Protein AF-A0AA41N1Z1-F1 (afdb_monomer_lite)

Secondary structure (DSSP, 8-state):
-PPPPPPPPPPPP------SHHHHHHHHHHHHH--HHHHHHHHHHHHHHH-HHHHHHHHHHHHHTSTTTTHHHHHHHHHHHTTTTHHHHHHHHHHHHSS-HHHHHHHH--HHHHHHHHHHH-S--

Radius of gyration: 20.18 Å; chains: 1; bounding box: 49×55×34 Å

Foldseek 3Di:
DDDDDDDDDDDDDDDDDPDPPPLVVVLVVLVVPDDDPSSVVVVLVSCCVVPVLLSLLVQCVVLQPDPDDSVVVNVCSLVVCLPPQLVVNQVNNCVVPVAGSLVSLVVRDDDVSSVVSNVSSDDG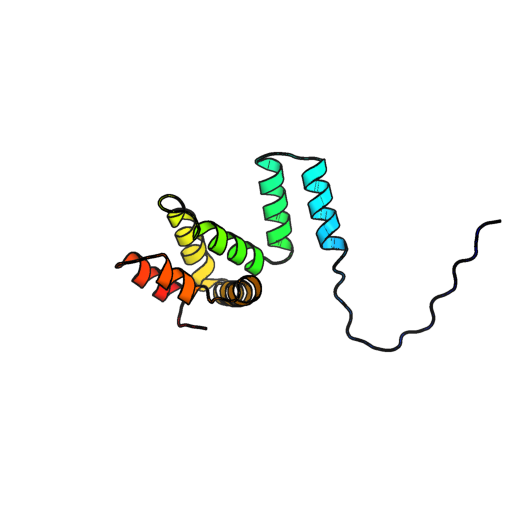D

InterPro domains:
  IPR018252 Annexin repeat, conserved site [PS00223] (68-120)
  IPR018502 Annexin repeat [PF00191] (55-120)
  IPR018502 Annexin repeat [PS51897] (51-122)
  IPR018502 Annexin repeat [SM00335] (68-120)
  IPR037104 Annexin superfamily [G3DSA:1.10.220.10] (52-125)
  IPR037104 Annexin superfamily [SSF47874] (23-125)

Sequence (125 aa):
MQPVLPEPGPPGGSFQAVSEDDGWRHQKSICRETSGDLEQSMLAVVKCLKNTPAFFAERLNKARSWAGTKDRTLIRIMVSRSEIDLLDIRAEYKRMFGKSLYHDITGDTSGDFQKILLKICGGSD

Organism: Sciurus carolinensis (NCBI:txid30640)

Structure (mmCIF, N/CA/C/O backbone):
data_AF-A0AA41N1Z1-F1
#
_entry.id   AF-A0AA41N1Z1-F1
#
loop_
_atom_site.group_PDB
_atom_site.id
_atom_site.type_symbol
_atom_site.label_atom_id
_atom_site.label_alt_id
_atom_site.label_comp_id
_atom_site.label_asym_id
_atom_site.label_entity_id
_atom_site.label_seq_id
_atom_site.pdbx_PDB_ins_code
_atom_site.Cartn_x
_atom_site.Cartn_y
_atom_site.Cartn_z
_atom_site.occupancy
_atom_site.B_iso_or_equiv
_atom_site.auth_seq_id
_atom_site.auth_comp_id
_atom_site.auth_asym_id
_atom_site.auth_atom_id
_atom_site.pdbx_PDB_model_num
ATOM 1 N N . MET A 1 1 ? 36.771 -41.244 -18.573 1.00 41.84 1 MET A N 1
ATOM 2 C CA . MET A 1 1 ? 35.505 -41.899 -18.182 1.00 41.84 1 MET A CA 1
ATOM 3 C C . MET A 1 1 ? 34.636 -40.848 -17.524 1.00 41.84 1 MET A C 1
ATOM 5 O O . MET A 1 1 ? 35.010 -40.362 -16.468 1.00 41.84 1 MET A O 1
ATOM 9 N N . GLN A 1 2 ? 33.571 -40.407 -18.192 1.00 38.22 2 GLN A N 1
ATOM 10 C CA . GLN A 1 2 ? 32.594 -39.507 -17.576 1.00 38.22 2 GLN A CA 1
ATOM 11 C C . GLN A 1 2 ? 31.636 -40.356 -16.722 1.00 38.22 2 GLN A C 1
ATOM 13 O O . GLN A 1 2 ? 31.277 -41.450 -17.165 1.00 38.22 2 GLN A O 1
ATOM 18 N N . PRO A 1 3 ? 31.259 -39.921 -15.509 1.00 40.03 3 PRO A N 1
ATOM 19 C CA . PRO A 1 3 ? 30.295 -40.651 -14.699 1.00 40.03 3 PRO A CA 1
ATOM 20 C C . PRO A 1 3 ? 28.901 -40.533 -15.328 1.00 40.03 3 PRO A C 1
ATOM 22 O O . PRO A 1 3 ? 28.426 -39.437 -15.615 1.00 40.03 3 PRO A O 1
ATOM 25 N N . VAL A 1 4 ? 28.269 -41.681 -15.562 1.00 47.19 4 VAL A N 1
ATOM 26 C CA . VAL A 1 4 ? 26.894 -41.797 -16.062 1.00 47.19 4 VAL A CA 1
ATOM 27 C C . VAL A 1 4 ? 25.940 -41.380 -14.938 1.00 47.19 4 VAL A C 1
ATOM 29 O O . VAL A 1 4 ? 25.918 -42.012 -13.883 1.00 47.19 4 VAL A O 1
ATOM 32 N N . LEU A 1 5 ? 25.188 -40.294 -15.141 1.00 44.28 5 LEU A N 1
ATOM 33 C CA . LEU A 1 5 ? 24.083 -39.887 -14.265 1.00 44.28 5 LEU A CA 1
ATOM 34 C C . LEU A 1 5 ? 22.891 -40.848 -14.454 1.00 44.28 5 LEU A C 1
ATOM 36 O O . LEU A 1 5 ? 22.644 -41.267 -15.584 1.00 44.28 5 LEU A O 1
ATOM 40 N N . PRO A 1 6 ? 22.153 -41.212 -13.390 1.00 39.88 6 PRO A N 1
ATOM 41 C CA . PRO A 1 6 ? 20.998 -42.099 -13.506 1.00 39.88 6 PRO A CA 1
ATOM 42 C C . PRO A 1 6 ? 19.807 -41.399 -14.184 1.00 39.88 6 PRO A C 1
ATOM 44 O O . PRO A 1 6 ? 19.502 -40.246 -13.879 1.00 39.88 6 PRO A O 1
ATOM 47 N N . GLU A 1 7 ? 19.127 -42.117 -15.082 1.00 48.16 7 GLU A N 1
ATOM 48 C CA . GLU A 1 7 ? 17.920 -41.663 -15.790 1.00 48.16 7 GLU A CA 1
ATOM 49 C C . GLU A 1 7 ? 16.734 -41.447 -14.819 1.00 48.16 7 GLU A C 1
ATOM 51 O O . GLU A 1 7 ? 16.513 -42.280 -13.931 1.00 48.16 7 GLU A O 1
ATOM 56 N N . PRO A 1 8 ? 15.935 -40.372 -14.971 1.00 44.47 8 PRO A N 1
ATOM 57 C CA . PRO A 1 8 ? 14.765 -40.128 -14.131 1.00 44.47 8 PRO A CA 1
ATOM 58 C C . PRO A 1 8 ? 13.576 -41.021 -14.534 1.00 44.47 8 PRO A C 1
ATOM 60 O O . PRO A 1 8 ? 13.182 -41.081 -15.698 1.00 44.47 8 PRO A O 1
ATOM 63 N N . GLY A 1 9 ? 12.977 -41.704 -13.553 1.00 45.38 9 GLY A N 1
ATOM 64 C CA . GLY A 1 9 ? 11.749 -42.495 -13.728 1.00 45.38 9 GLY A CA 1
ATOM 65 C C . GLY A 1 9 ? 10.483 -41.638 -13.943 1.00 45.38 9 GLY A C 1
ATOM 66 O O . GLY A 1 9 ? 10.496 -40.439 -13.654 1.00 45.38 9 GLY A O 1
ATOM 67 N N . PRO A 1 10 ? 9.376 -42.228 -14.445 1.00 44.31 10 PRO A N 1
ATOM 68 C CA . PRO A 1 10 ? 8.166 -41.495 -14.825 1.00 44.31 10 PRO A CA 1
ATOM 69 C C . PRO A 1 10 ? 7.331 -41.030 -13.610 1.00 44.31 10 PRO A C 1
ATOM 71 O O . PRO A 1 10 ? 7.503 -41.542 -12.502 1.00 44.31 10 PRO A O 1
ATOM 74 N N . PRO A 1 11 ? 6.427 -40.045 -13.797 1.00 53.59 11 PRO A N 1
ATOM 75 C CA . PRO A 1 11 ? 6.027 -39.122 -12.741 1.00 53.59 11 PRO A CA 1
ATOM 76 C C . PRO A 1 11 ? 4.878 -39.672 -11.886 1.00 53.59 11 PRO A C 1
ATOM 78 O O . PRO A 1 11 ? 3.781 -39.933 -12.377 1.00 53.59 11 PRO A O 1
ATOM 81 N N . GLY A 1 12 ? 5.123 -39.803 -10.582 1.00 37.00 12 GLY A N 1
ATOM 82 C CA . GLY A 1 12 ? 4.096 -40.029 -9.565 1.00 37.00 12 GLY A CA 1
ATOM 83 C C . GLY A 1 12 ? 3.655 -38.695 -8.974 1.00 37.00 12 GLY A C 1
ATOM 84 O O . GLY A 1 12 ? 4.488 -37.914 -8.522 1.00 37.00 12 GLY A O 1
ATOM 85 N N . GLY A 1 13 ? 2.354 -38.420 -9.033 1.00 43.84 13 GLY A N 1
ATOM 86 C CA . GLY A 1 13 ? 1.775 -37.111 -8.761 1.00 43.84 13 GLY A CA 1
ATOM 87 C C . GLY A 1 13 ? 2.114 -36.510 -7.397 1.00 43.84 13 GLY A C 1
ATOM 88 O O . GLY A 1 13 ? 1.912 -37.119 -6.352 1.00 43.84 13 GLY A O 1
ATOM 89 N N . SER A 1 14 ? 2.503 -35.243 -7.429 1.00 31.05 14 SER A N 1
ATOM 90 C CA . SER A 1 14 ? 2.144 -34.252 -6.426 1.00 31.05 14 SER A CA 1
ATOM 91 C C . SER A 1 14 ? 2.225 -32.873 -7.079 1.00 31.05 14 SER A C 1
ATOM 93 O O . SER A 1 14 ? 3.081 -32.602 -7.920 1.00 31.05 14 SER A O 1
ATOM 95 N N . PHE A 1 15 ? 1.223 -32.060 -6.761 1.00 37.06 15 PHE A N 1
ATOM 96 C CA . PHE A 1 15 ? 1.093 -30.634 -7.037 1.00 37.06 15 PHE A CA 1
ATOM 97 C C . PHE A 1 15 ? 2.453 -29.950 -7.263 1.00 37.06 15 PHE A C 1
ATOM 99 O O . PHE A 1 15 ? 3.293 -29.944 -6.365 1.00 37.06 15 PHE A O 1
ATOM 106 N N . GLN A 1 16 ? 2.672 -29.405 -8.463 1.00 30.97 16 GLN A N 1
ATOM 107 C CA . GLN A 1 16 ? 3.929 -28.755 -8.826 1.00 30.97 16 GLN A CA 1
ATOM 108 C C . GLN A 1 16 ? 4.261 -27.650 -7.820 1.00 30.97 16 GLN A C 1
ATOM 110 O O . GLN A 1 16 ? 3.577 -26.629 -7.737 1.00 30.97 16 GLN A O 1
ATOM 115 N N . ALA A 1 17 ? 5.338 -27.879 -7.070 1.00 37.06 17 ALA A N 1
ATOM 116 C CA . ALA A 1 17 ? 6.089 -26.847 -6.391 1.00 37.06 17 ALA A CA 1
ATOM 117 C C . ALA A 1 17 ? 6.485 -25.803 -7.440 1.00 37.06 17 ALA A C 1
ATOM 119 O O . ALA A 1 17 ? 7.286 -26.075 -8.334 1.00 37.06 17 ALA A O 1
ATOM 120 N N . VAL A 1 18 ? 5.876 -24.622 -7.365 1.00 40.75 18 VAL A N 1
ATOM 121 C CA . VAL A 1 18 ? 6.383 -23.447 -8.068 1.00 40.75 18 VAL A CA 1
ATOM 122 C C . VAL A 1 18 ? 7.778 -23.179 -7.520 1.00 40.75 18 VAL A C 1
ATOM 124 O O . VAL A 1 18 ? 7.961 -22.934 -6.331 1.00 40.75 18 VAL A O 1
ATOM 127 N N . SER A 1 19 ? 8.755 -23.317 -8.403 1.00 40.03 19 SER A N 1
ATOM 128 C CA . SER A 1 19 ? 10.187 -23.277 -8.159 1.00 40.03 19 SER A CA 1
ATOM 129 C C . SER A 1 19 ? 10.598 -22.033 -7.359 1.00 40.03 19 SER A C 1
ATOM 131 O O . SER A 1 19 ? 10.531 -20.910 -7.858 1.00 40.03 19 SER A O 1
ATOM 133 N N . GLU A 1 20 ? 11.082 -22.226 -6.131 1.00 45.00 20 GLU A N 1
ATOM 134 C CA . GLU A 1 20 ? 11.652 -21.161 -5.287 1.00 45.00 20 GLU A CA 1
ATOM 135 C C . GLU A 1 20 ? 13.044 -20.678 -5.775 1.00 45.00 20 GLU A C 1
ATOM 137 O O . GLU A 1 20 ? 13.586 -19.700 -5.258 1.00 45.00 20 GLU A O 1
ATOM 142 N N . ASP A 1 21 ? 13.619 -21.304 -6.809 1.00 50.06 21 ASP A N 1
ATOM 143 C CA . ASP A 1 21 ? 15.020 -21.108 -7.218 1.00 50.06 21 ASP A CA 1
ATOM 144 C C . ASP A 1 21 ? 15.286 -19.911 -8.161 1.00 50.06 21 ASP A C 1
ATOM 146 O O . ASP A 1 21 ? 16.321 -19.241 -8.054 1.00 50.06 21 ASP A O 1
ATOM 150 N N . ASP A 1 22 ? 14.362 -19.557 -9.059 1.00 52.31 22 ASP A N 1
ATOM 151 C CA . ASP A 1 22 ? 14.615 -18.506 -10.067 1.00 52.31 22 ASP A CA 1
ATOM 152 C C . ASP A 1 22 ? 14.458 -17.087 -9.508 1.00 52.31 22 ASP A C 1
ATOM 154 O O . ASP A 1 22 ? 15.065 -16.115 -9.983 1.00 52.31 22 ASP A O 1
ATOM 158 N N . GLY A 1 23 ? 13.661 -16.957 -8.445 1.00 50.62 23 GLY A N 1
ATOM 159 C CA . GLY A 1 23 ? 13.400 -15.686 -7.791 1.00 50.62 23 GLY A CA 1
ATOM 160 C C . GLY A 1 23 ? 14.648 -15.109 -7.117 1.00 50.62 23 GLY A C 1
ATOM 161 O O . GLY A 1 23 ? 14.927 -13.913 -7.253 1.00 50.62 23 GLY A O 1
ATOM 162 N N . TRP A 1 24 ? 15.407 -15.973 -6.445 1.00 53.78 24 TRP A N 1
ATOM 163 C CA . TRP A 1 24 ? 16.624 -15.647 -5.702 1.00 53.78 24 TRP A CA 1
ATOM 164 C C . TRP A 1 24 ? 17.798 -15.273 -6.616 1.00 53.78 24 TRP A C 1
ATOM 166 O O . TRP A 1 24 ? 18.596 -14.393 -6.281 1.00 53.78 24 TRP A O 1
ATOM 176 N N . ARG A 1 25 ? 17.877 -15.881 -7.808 1.00 51.47 25 ARG A N 1
ATOM 177 C CA . ARG A 1 25 ? 18.958 -15.637 -8.777 1.00 51.47 25 ARG A CA 1
ATOM 178 C C . ARG A 1 25 ? 18.947 -14.220 -9.344 1.00 51.47 25 ARG A C 1
ATOM 180 O O . ARG A 1 25 ? 19.978 -13.558 -9.323 1.00 51.47 25 ARG A O 1
ATOM 187 N N . HIS A 1 26 ? 17.787 -13.723 -9.769 1.00 54.75 26 HIS A N 1
ATOM 188 C CA . HIS A 1 26 ? 17.673 -12.371 -10.333 1.00 54.75 26 HIS A CA 1
ATOM 189 C C . HIS A 1 26 ? 18.003 -11.280 -9.309 1.00 54.75 26 HIS A C 1
ATOM 191 O O . HIS A 1 26 ? 18.680 -10.307 -9.626 1.00 54.75 26 HIS A O 1
ATOM 197 N N . GLN A 1 27 ? 17.565 -11.475 -8.062 1.00 55.31 27 GLN A N 1
ATOM 198 C CA . GLN A 1 27 ? 17.856 -10.558 -6.964 1.00 55.31 27 GLN A CA 1
ATOM 199 C C . GLN A 1 27 ? 19.367 -10.498 -6.684 1.00 55.31 27 GLN A C 1
ATOM 201 O O . GLN A 1 27 ? 19.927 -9.412 -6.580 1.00 55.31 27 GLN A O 1
ATOM 206 N N . LYS A 1 28 ? 20.041 -11.658 -6.649 1.00 57.34 28 LYS A N 1
ATOM 207 C CA . LYS A 1 28 ? 21.497 -11.748 -6.453 1.00 57.34 28 LYS A CA 1
ATOM 208 C C . LYS A 1 28 ? 22.316 -11.127 -7.586 1.00 57.34 28 LYS A C 1
ATOM 210 O O . LYS A 1 28 ? 23.366 -10.557 -7.301 1.00 57.34 28 LYS A O 1
ATOM 215 N N . SER A 1 29 ? 21.878 -11.241 -8.841 1.00 60.16 29 SER A N 1
ATOM 216 C CA . SER A 1 29 ? 22.604 -10.645 -9.973 1.00 60.16 29 SER A CA 1
ATOM 217 C C . SER A 1 29 ? 22.577 -9.115 -9.931 1.00 60.16 29 SER A C 1
ATOM 219 O O . SER A 1 29 ? 23.609 -8.487 -10.148 1.00 60.16 29 SER A O 1
ATOM 221 N N . ILE A 1 30 ? 21.441 -8.510 -9.561 1.00 61.19 30 ILE A N 1
ATOM 222 C CA . ILE A 1 30 ? 21.302 -7.045 -9.477 1.00 61.19 30 ILE A CA 1
ATOM 223 C C . ILE A 1 30 ? 22.216 -6.466 -8.388 1.00 61.19 30 ILE A C 1
ATOM 225 O O . ILE A 1 30 ? 22.940 -5.507 -8.652 1.00 61.19 30 ILE A O 1
ATOM 229 N N . CYS A 1 31 ? 22.255 -7.087 -7.203 1.00 59.31 31 CYS A N 1
ATOM 230 C CA . CYS A 1 31 ? 23.127 -6.668 -6.097 1.00 59.31 31 CYS A CA 1
ATOM 231 C C . CYS A 1 31 ? 24.628 -6.803 -6.412 1.00 59.31 31 CYS A C 1
ATOM 233 O O . CYS A 1 31 ? 25.462 -6.198 -5.746 1.00 59.31 31 CYS A O 1
ATOM 235 N N . ARG A 1 32 ? 24.992 -7.649 -7.385 1.00 58.72 32 ARG A N 1
ATOM 236 C CA . ARG A 1 32 ? 26.387 -7.867 -7.790 1.00 58.72 32 ARG A CA 1
ATOM 237 C C . ARG A 1 32 ? 26.859 -6.849 -8.831 1.00 58.72 32 ARG A C 1
ATOM 239 O O . ARG A 1 32 ? 28.051 -6.563 -8.879 1.00 58.72 32 ARG A O 1
ATOM 246 N N . GLU A 1 33 ? 25.953 -6.333 -9.659 1.00 67.00 33 GLU A N 1
ATOM 247 C CA . GLU A 1 33 ? 26.284 -5.442 -10.783 1.00 67.00 33 GLU A CA 1
ATOM 248 C C . GLU A 1 33 ? 25.950 -3.969 -10.527 1.00 67.00 33 GLU A C 1
ATOM 250 O O . GLU A 1 33 ? 26.463 -3.090 -11.218 1.00 67.00 33 GLU A O 1
ATOM 255 N N . THR A 1 34 ? 25.112 -3.677 -9.533 1.00 71.69 34 THR A N 1
ATOM 256 C CA . THR A 1 34 ? 24.663 -2.317 -9.215 1.00 71.69 34 THR A CA 1
ATOM 257 C C . THR A 1 34 ? 24.721 -2.063 -7.715 1.00 71.69 34 THR A C 1
ATOM 259 O O . THR A 1 34 ? 24.711 -2.998 -6.921 1.00 71.69 34 THR A O 1
ATOM 262 N N . SER A 1 35 ? 24.797 -0.793 -7.323 1.00 76.81 35 SER A N 1
ATOM 263 C CA . SER A 1 35 ? 24.782 -0.378 -5.921 1.00 76.81 35 SER A CA 1
ATOM 264 C C . SER A 1 35 ? 23.935 0.881 -5.733 1.00 76.81 35 SER A C 1
ATOM 266 O O . SER A 1 35 ? 23.602 1.588 -6.691 1.00 76.81 35 SER A O 1
ATOM 268 N N . GLY A 1 36 ? 23.556 1.158 -4.485 1.00 80.00 36 GLY A N 1
ATOM 269 C CA . GLY A 1 36 ? 22.838 2.380 -4.119 1.00 80.00 36 GLY A CA 1
ATOM 270 C C . GLY A 1 36 ? 21.426 2.451 -4.711 1.00 80.00 36 GLY A C 1
ATOM 271 O O . GLY A 1 36 ? 20.657 1.491 -4.648 1.00 80.00 36 GLY A O 1
ATOM 272 N N . ASP A 1 37 ? 21.054 3.607 -5.255 1.00 79.88 37 ASP A N 1
ATOM 273 C CA . ASP A 1 37 ? 19.682 3.872 -5.715 1.00 79.88 37 ASP A CA 1
ATOM 274 C C . ASP A 1 37 ? 19.301 3.090 -6.982 1.00 79.88 37 ASP A C 1
ATOM 276 O O . ASP A 1 37 ? 18.124 2.777 -7.199 1.00 79.88 37 ASP A O 1
ATOM 280 N N . LEU A 1 38 ? 20.289 2.731 -7.807 1.00 81.06 38 LEU A N 1
ATOM 281 C CA . LEU A 1 38 ? 20.067 1.960 -9.030 1.00 81.06 38 LEU A CA 1
ATOM 282 C C . LEU A 1 38 ? 19.654 0.521 -8.711 1.00 81.06 38 LEU A C 1
ATOM 284 O O . LEU A 1 38 ? 18.668 0.025 -9.257 1.00 81.06 38 LEU A O 1
ATOM 288 N N . GLU A 1 39 ? 20.361 -0.105 -7.771 1.00 83.06 39 GLU A N 1
ATOM 289 C CA . GLU A 1 39 ? 20.054 -1.446 -7.272 1.00 83.06 39 GLU A CA 1
ATOM 290 C C . GLU A 1 39 ? 18.633 -1.498 -6.702 1.00 83.06 39 GLU A C 1
ATOM 292 O O . GLU A 1 39 ? 17.828 -2.347 -7.086 1.00 83.06 39 GLU A O 1
ATOM 297 N N . GLN A 1 40 ? 18.282 -0.530 -5.847 1.00 81.00 40 GLN A N 1
ATOM 298 C CA . GLN A 1 40 ? 16.947 -0.435 -5.253 1.00 81.00 40 GLN A CA 1
ATOM 299 C C . GLN A 1 40 ? 15.849 -0.262 -6.309 1.00 81.00 40 GLN A C 1
ATOM 301 O O . GLN A 1 40 ? 14.771 -0.851 -6.181 1.00 81.00 40 GLN A O 1
ATOM 306 N N . SER A 1 41 ? 16.117 0.518 -7.358 1.00 83.44 41 SER A N 1
ATOM 307 C CA . SER A 1 41 ? 15.169 0.760 -8.448 1.00 83.44 41 SER A CA 1
ATOM 308 C C . SER A 1 41 ? 14.945 -0.496 -9.294 1.00 83.44 41 SER A C 1
ATOM 310 O O . SER A 1 41 ? 13.798 -0.889 -9.510 1.00 83.44 41 SER A O 1
ATOM 312 N N . MET A 1 42 ? 16.015 -1.177 -9.716 1.00 86.75 42 MET A N 1
ATOM 313 C CA . MET A 1 42 ? 15.913 -2.436 -10.467 1.00 86.75 42 MET A CA 1
ATOM 314 C C . MET A 1 42 ? 15.235 -3.529 -9.638 1.00 86.75 42 MET A C 1
ATOM 316 O O . MET A 1 42 ? 14.371 -4.255 -10.133 1.00 86.75 42 MET A O 1
ATOM 320 N N . LEU A 1 43 ? 15.562 -3.599 -8.347 1.00 85.56 43 LEU A N 1
ATOM 321 C CA . LEU A 1 43 ? 14.936 -4.532 -7.425 1.00 85.56 43 LEU A CA 1
ATOM 322 C C . LEU A 1 43 ? 13.434 -4.285 -7.283 1.00 85.56 43 LEU A C 1
ATOM 324 O O . LEU A 1 43 ? 12.651 -5.236 -7.272 1.00 85.56 43 LEU A O 1
ATOM 328 N N . ALA A 1 44 ? 13.021 -3.021 -7.187 1.00 87.69 44 ALA A N 1
ATOM 329 C CA . ALA A 1 44 ? 11.612 -2.660 -7.128 1.00 87.69 44 ALA A CA 1
ATOM 330 C C . ALA A 1 44 ? 10.863 -3.124 -8.385 1.00 87.69 44 ALA A C 1
ATOM 332 O O . ALA A 1 44 ? 9.792 -3.713 -8.257 1.00 87.69 44 ALA A O 1
ATOM 333 N N . VAL A 1 45 ? 11.446 -2.944 -9.576 1.00 89.81 45 VAL A N 1
ATOM 334 C CA . VAL A 1 45 ? 10.857 -3.427 -10.836 1.00 89.81 45 VAL A CA 1
ATOM 335 C C . VAL A 1 45 ? 10.680 -4.945 -10.811 1.00 89.81 45 VAL A C 1
ATOM 337 O O . VAL A 1 45 ? 9.580 -5.435 -11.066 1.00 89.81 45 VAL A O 1
ATOM 340 N N . VAL A 1 46 ? 11.716 -5.699 -10.431 1.00 90.06 46 VAL A N 1
ATOM 341 C CA . VAL A 1 46 ? 11.634 -7.168 -10.354 1.00 90.06 46 VAL A CA 1
ATOM 342 C C . VAL A 1 46 ? 10.581 -7.628 -9.344 1.00 90.06 46 VAL A C 1
ATOM 344 O O . VAL A 1 46 ? 9.832 -8.564 -9.624 1.00 90.06 46 VAL A O 1
ATOM 347 N N . LYS A 1 47 ? 10.489 -6.980 -8.177 1.00 86.38 47 LYS A N 1
ATOM 348 C CA . LYS A 1 47 ? 9.469 -7.305 -7.169 1.00 86.38 47 LYS A CA 1
ATOM 349 C C . LYS A 1 47 ? 8.054 -7.040 -7.683 1.00 86.38 47 LYS A C 1
ATOM 351 O O . LYS A 1 47 ? 7.201 -7.912 -7.536 1.00 86.38 47 LYS A O 1
ATOM 356 N N . CYS 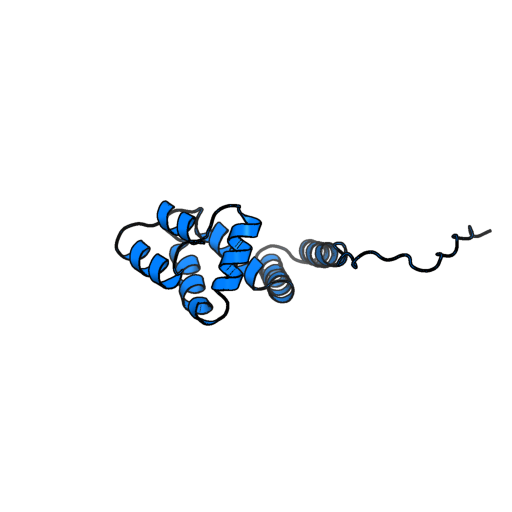A 1 48 ? 7.825 -5.892 -8.323 1.00 89.25 48 CYS A N 1
ATOM 357 C CA . CYS A 1 48 ? 6.538 -5.567 -8.937 1.00 89.25 48 CYS A CA 1
ATOM 358 C C . CYS A 1 48 ? 6.118 -6.626 -9.961 1.00 89.25 48 CYS A C 1
ATOM 360 O O . CYS A 1 48 ? 4.982 -7.087 -9.910 1.00 89.25 48 CYS A O 1
ATOM 362 N N . LEU A 1 49 ? 7.030 -7.043 -10.846 1.00 88.75 49 LEU A N 1
ATOM 363 C CA . LEU A 1 49 ? 6.743 -8.039 -11.886 1.00 88.75 49 LEU A CA 1
ATOM 364 C C . LEU A 1 49 ? 6.408 -9.425 -11.318 1.00 88.75 49 LEU A C 1
ATOM 366 O O . LEU A 1 49 ? 5.626 -10.151 -11.920 1.00 88.75 49 LEU A O 1
ATOM 370 N N . LYS A 1 50 ? 6.989 -9.798 -10.172 1.00 90.25 50 LYS A N 1
ATOM 371 C CA . LYS A 1 50 ? 6.747 -11.103 -9.538 1.00 90.25 50 LYS A CA 1
ATOM 372 C C . LYS A 1 50 ? 5.440 -11.150 -8.757 1.00 90.25 50 LYS A C 1
ATOM 374 O O . LYS A 1 50 ? 4.682 -12.102 -8.888 1.00 90.25 50 LYS A O 1
ATOM 379 N N . ASN A 1 51 ? 5.217 -10.166 -7.891 1.00 93.06 51 ASN A N 1
ATOM 380 C CA . ASN A 1 51 ? 4.020 -10.081 -7.063 1.00 93.06 51 ASN A CA 1
ATOM 381 C C . ASN A 1 51 ? 3.819 -8.616 -6.654 1.00 93.06 51 ASN A C 1
ATOM 383 O O . ASN A 1 51 ? 4.397 -8.129 -5.677 1.00 93.06 51 ASN A O 1
ATOM 387 N N . THR A 1 52 ? 3.022 -7.898 -7.450 1.00 95.06 52 THR A N 1
ATOM 388 C CA . THR A 1 52 ? 2.740 -6.477 -7.221 1.00 95.06 52 THR A CA 1
ATOM 389 C C . THR A 1 52 ? 2.069 -6.231 -5.857 1.00 95.06 52 THR A C 1
ATOM 391 O O . THR A 1 52 ? 2.556 -5.351 -5.137 1.00 95.06 52 THR A O 1
ATOM 394 N N . PRO A 1 53 ? 1.050 -7.013 -5.429 1.00 96.62 53 PRO A N 1
ATOM 395 C CA . PRO A 1 53 ? 0.477 -6.873 -4.090 1.00 96.62 53 PRO A CA 1
ATOM 396 C C . PRO A 1 53 ? 1.504 -7.010 -2.957 1.00 96.62 53 PRO A C 1
ATOM 398 O O . PRO A 1 53 ? 1.549 -6.166 -2.060 1.00 96.62 53 PRO A O 1
ATOM 401 N N . ALA A 1 54 ? 2.397 -8.004 -3.032 1.00 95.44 54 ALA A N 1
ATOM 402 C CA . ALA A 1 54 ? 3.439 -8.233 -2.025 1.00 95.44 54 ALA A CA 1
ATOM 403 C C . ALA A 1 54 ? 4.447 -7.090 -1.952 1.00 95.44 54 ALA A C 1
ATOM 405 O O . ALA A 1 54 ? 4.859 -6.677 -0.866 1.00 95.44 54 ALA A O 1
ATOM 406 N N . PHE A 1 55 ? 4.819 -6.533 -3.107 1.00 95.12 55 PHE A N 1
ATOM 407 C CA . PHE A 1 55 ? 5.680 -5.360 -3.155 1.00 95.12 55 PHE A CA 1
ATOM 408 C C . PHE A 1 55 ? 5.052 -4.173 -2.416 1.00 95.12 55 PHE A C 1
ATOM 410 O O . PHE A 1 55 ? 5.715 -3.535 -1.592 1.00 95.12 55 PHE A O 1
ATOM 417 N N . PHE A 1 56 ? 3.774 -3.874 -2.669 1.00 96.06 56 PHE A N 1
ATOM 418 C CA . PHE A 1 56 ? 3.092 -2.783 -1.976 1.00 96.06 56 PHE A CA 1
ATOM 419 C C . PHE A 1 56 ? 2.877 -3.077 -0.490 1.00 96.06 56 PHE A C 1
ATOM 421 O O . PHE A 1 56 ? 3.072 -2.170 0.320 1.00 96.06 56 PHE A O 1
ATOM 428 N N . ALA A 1 57 ? 2.584 -4.323 -0.112 1.00 95.50 57 ALA A N 1
ATOM 429 C CA . ALA A 1 57 ? 2.496 -4.736 1.286 1.00 95.50 57 ALA A CA 1
ATOM 430 C C . ALA A 1 57 ? 3.817 -4.488 2.039 1.00 95.50 57 ALA A C 1
ATOM 432 O O . ALA A 1 57 ? 3.825 -3.858 3.100 1.00 95.50 57 ALA A O 1
ATOM 433 N N . GLU A 1 58 ? 4.956 -4.880 1.456 1.00 93.25 58 GLU A N 1
ATOM 434 C CA . GLU A 1 58 ? 6.286 -4.606 2.014 1.00 93.25 58 GLU A CA 1
ATOM 435 C C . GLU A 1 58 ? 6.538 -3.100 2.168 1.00 93.25 58 GLU A C 1
ATOM 437 O O . GLU A 1 58 ? 7.062 -2.642 3.189 1.00 93.25 58 GLU A O 1
ATOM 442 N N . ARG A 1 59 ? 6.146 -2.306 1.165 1.00 92.44 59 ARG A N 1
ATOM 443 C CA . ARG A 1 59 ? 6.293 -0.848 1.209 1.00 92.44 59 ARG A CA 1
ATOM 444 C C . ARG A 1 59 ? 5.417 -0.190 2.267 1.00 92.44 59 ARG A C 1
ATOM 446 O O . ARG A 1 59 ? 5.887 0.761 2.889 1.00 92.44 59 ARG A O 1
ATOM 453 N N . LEU A 1 60 ? 4.1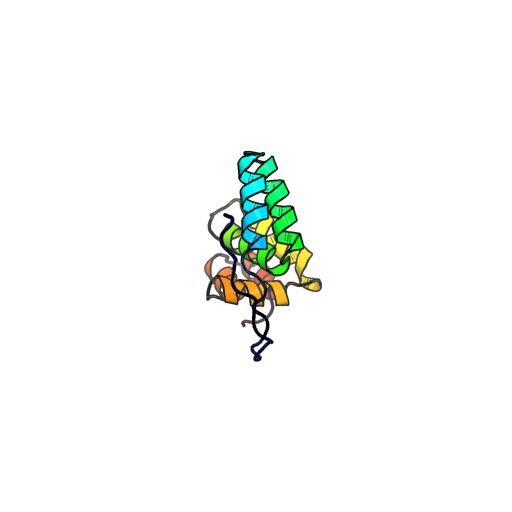94 -0.672 2.475 1.00 92.81 60 LEU A N 1
ATOM 454 C CA . LEU A 1 60 ? 3.296 -0.184 3.523 1.00 92.81 60 LEU A CA 1
ATOM 455 C C . LEU A 1 60 ? 3.872 -0.472 4.911 1.00 92.81 60 LEU A C 1
ATOM 457 O O . LEU A 1 60 ? 3.965 0.443 5.728 1.00 92.81 60 LEU A O 1
ATOM 461 N N . ASN A 1 61 ? 4.376 -1.686 5.143 1.00 91.06 61 ASN A N 1
ATOM 462 C CA . ASN A 1 61 ? 4.999 -2.043 6.419 1.00 91.06 61 ASN A CA 1
ATOM 463 C C . ASN A 1 61 ? 6.243 -1.173 6.703 1.00 91.06 61 ASN A C 1
ATOM 465 O O . ASN A 1 61 ? 6.411 -0.624 7.792 1.00 91.06 61 ASN A O 1
ATOM 469 N N . LYS A 1 62 ? 7.079 -0.936 5.681 1.00 87.12 62 LYS A N 1
ATOM 470 C CA . LYS A 1 62 ? 8.244 -0.030 5.769 1.00 87.12 62 LYS A CA 1
ATOM 471 C C . LYS A 1 62 ? 7.876 1.445 5.950 1.00 87.12 62 LYS A C 1
ATOM 473 O O . LYS A 1 62 ? 8.698 2.217 6.462 1.00 87.12 62 LYS A O 1
ATOM 478 N N . ALA A 1 63 ? 6.705 1.859 5.469 1.00 84.62 63 ALA A N 1
ATOM 47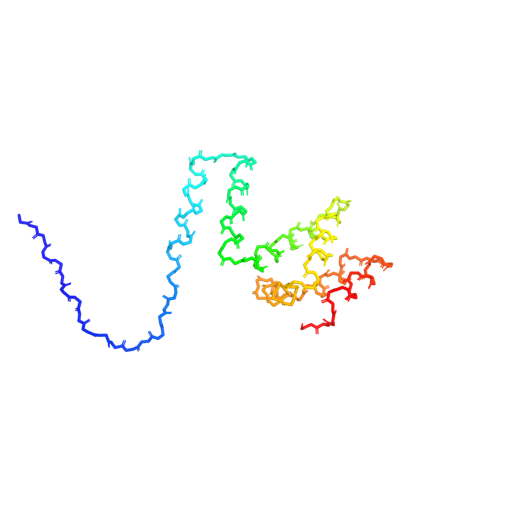9 C CA . ALA A 1 63 ? 6.197 3.217 5.636 1.00 84.62 63 ALA A CA 1
ATOM 480 C C . ALA A 1 63 ? 5.723 3.468 7.071 1.00 84.62 63 ALA A C 1
ATOM 482 O O . ALA A 1 63 ? 5.900 4.577 7.564 1.00 84.62 63 ALA A O 1
ATOM 483 N N . ARG A 1 64 ? 5.204 2.435 7.743 1.00 67.81 64 ARG A N 1
ATOM 484 C CA . ARG A 1 64 ? 4.672 2.519 9.106 1.00 67.81 64 ARG A CA 1
ATOM 485 C C . ARG A 1 64 ? 5.744 2.682 10.186 1.00 67.81 64 ARG A C 1
ATOM 487 O O . ARG A 1 64 ? 5.572 3.458 11.114 1.00 67.81 64 ARG A O 1
ATOM 494 N N . SER A 1 65 ? 6.899 2.029 10.040 1.00 60.91 65 SER A N 1
ATOM 495 C CA . SER A 1 65 ? 7.890 1.935 11.129 1.00 60.91 65 SER A CA 1
ATOM 496 C C . SER A 1 65 ? 8.738 3.200 11.406 1.00 60.91 65 SER A C 1
ATOM 498 O O . SER A 1 65 ? 9.776 3.089 12.060 1.00 60.91 65 SER A O 1
ATOM 500 N N . TRP A 1 66 ? 8.398 4.390 10.890 1.00 52.44 66 TRP A N 1
ATOM 501 C CA . TRP A 1 66 ? 9.239 5.587 11.072 1.00 52.44 66 TRP A CA 1
ATOM 502 C C . TRP A 1 66 ? 8.417 6.870 11.220 1.00 52.44 66 TRP A C 1
ATOM 504 O O . TRP A 1 66 ? 7.825 7.350 10.253 1.00 52.44 66 TRP A O 1
ATOM 514 N N . ALA A 1 67 ? 8.423 7.438 12.427 1.00 47.62 67 ALA A N 1
ATOM 515 C CA . ALA A 1 67 ? 7.730 8.673 12.774 1.00 47.62 67 ALA A CA 1
ATOM 516 C C . ALA A 1 67 ? 8.061 9.839 11.810 1.00 47.62 67 ALA A C 1
ATOM 518 O O . ALA A 1 67 ? 9.224 10.111 11.509 1.00 47.62 67 ALA A O 1
ATOM 519 N N . GLY A 1 68 ? 7.025 10.544 11.341 1.00 55.59 68 GLY A N 1
ATOM 520 C CA . GLY A 1 68 ? 7.092 11.927 10.845 1.00 55.59 68 GLY A CA 1
ATOM 521 C C . GLY A 1 68 ? 7.254 12.171 9.335 1.00 55.59 68 GLY A C 1
ATOM 522 O O . GLY A 1 68 ? 6.753 13.181 8.852 1.00 55.59 68 GLY A O 1
ATOM 523 N N . THR A 1 69 ? 7.928 11.310 8.555 1.00 48.38 69 THR A N 1
ATOM 524 C CA . THR A 1 69 ? 8.269 11.631 7.135 1.00 48.38 69 THR A CA 1
ATOM 525 C C . THR A 1 69 ? 7.649 10.687 6.092 1.00 48.38 69 THR A C 1
ATOM 527 O O . THR A 1 69 ? 7.581 11.023 4.907 1.00 48.38 69 THR A O 1
ATOM 530 N N . LYS A 1 70 ? 7.161 9.504 6.491 1.00 59.41 70 LYS A N 1
ATOM 531 C CA . LYS A 1 70 ? 6.690 8.460 5.558 1.00 59.41 70 LYS A CA 1
ATOM 532 C C . LYS A 1 70 ? 5.180 8.444 5.298 1.00 59.41 70 LYS A C 1
ATOM 534 O O . LYS A 1 70 ? 4.743 7.669 4.441 1.00 59.41 70 LYS A O 1
ATOM 539 N N . ASP A 1 71 ? 4.425 9.374 5.884 1.00 68.56 71 ASP A N 1
ATOM 540 C CA . ASP A 1 71 ? 2.997 9.583 5.598 1.00 68.56 71 ASP A CA 1
ATOM 541 C C . ASP A 1 71 ? 2.743 9.733 4.097 1.00 68.56 71 ASP A C 1
ATOM 543 O O . ASP A 1 71 ? 1.792 9.172 3.566 1.00 68.56 71 ASP A O 1
ATOM 547 N N . ARG A 1 72 ? 3.658 10.376 3.356 1.00 82.62 72 ARG A N 1
ATOM 548 C CA . ARG A 1 72 ? 3.548 10.500 1.892 1.00 82.62 72 ARG A CA 1
ATOM 549 C C . ARG A 1 72 ? 3.547 9.154 1.168 1.00 82.62 72 ARG A C 1
ATOM 551 O O . ARG A 1 72 ? 2.851 9.013 0.169 1.00 82.62 72 ARG A O 1
ATOM 558 N N . THR A 1 73 ? 4.329 8.172 1.625 1.00 87.94 73 THR A N 1
ATOM 559 C CA . THR A 1 73 ? 4.348 6.841 0.993 1.00 87.94 73 THR A CA 1
ATOM 560 C C . THR A 1 73 ? 3.094 6.059 1.351 1.00 87.94 73 THR A C 1
ATOM 562 O O . THR A 1 73 ? 2.501 5.470 0.450 1.00 87.94 73 THR A O 1
ATOM 565 N N . LEU A 1 74 ? 2.674 6.107 2.619 1.00 89.75 74 LEU A N 1
ATOM 566 C CA . LEU A 1 74 ? 1.425 5.499 3.073 1.00 89.75 74 LEU A CA 1
ATOM 567 C C . LEU A 1 74 ? 0.235 6.061 2.285 1.00 89.75 74 LEU A C 1
ATOM 569 O O . LEU A 1 74 ? -0.446 5.304 1.605 1.00 89.75 74 LEU A O 1
ATOM 573 N N . ILE A 1 75 ? 0.055 7.385 2.281 1.00 91.19 75 ILE A N 1
ATOM 574 C CA . ILE A 1 75 ? -1.024 8.076 1.558 1.00 91.19 75 ILE A CA 1
ATOM 575 C C . ILE A 1 75 ? -0.983 7.735 0.073 1.00 91.19 75 ILE A C 1
ATOM 577 O O . ILE A 1 75 ? -2.001 7.352 -0.494 1.00 91.19 75 ILE A O 1
ATOM 581 N N . ARG A 1 76 ? 0.190 7.838 -0.566 1.00 93.00 76 ARG A N 1
ATOM 582 C CA . ARG A 1 76 ? 0.313 7.563 -2.001 1.00 93.00 76 ARG A CA 1
ATOM 583 C C . ARG A 1 76 ? -0.135 6.146 -2.335 1.00 93.00 76 ARG A C 1
ATOM 585 O O . ARG A 1 76 ? -0.873 5.982 -3.298 1.00 93.00 76 ARG A O 1
ATOM 592 N N . ILE A 1 77 ? 0.294 5.139 -1.575 1.00 94.75 77 ILE A N 1
ATOM 593 C CA . ILE A 1 77 ? -0.097 3.747 -1.838 1.00 94.75 77 ILE A CA 1
ATOM 594 C C . ILE A 1 77 ? -1.586 3.548 -1.542 1.00 94.75 77 ILE A C 1
ATOM 596 O O . ILE A 1 77 ? -2.297 3.060 -2.413 1.00 94.75 77 ILE A O 1
ATOM 600 N N . MET A 1 78 ? -2.067 3.988 -0.376 1.00 94.44 78 MET A N 1
ATOM 601 C CA . MET A 1 78 ? -3.473 3.842 0.019 1.00 94.44 78 MET A CA 1
ATOM 602 C C . MET A 1 78 ? -4.425 4.464 -1.004 1.00 94.44 78 MET A C 1
ATOM 604 O O . MET A 1 78 ? -5.398 3.829 -1.381 1.00 94.44 78 MET A O 1
ATOM 608 N N . VAL A 1 79 ? -4.122 5.668 -1.499 1.00 94.69 79 VAL A N 1
ATOM 609 C CA . VAL A 1 79 ? -4.969 6.370 -2.475 1.00 94.69 79 VAL A CA 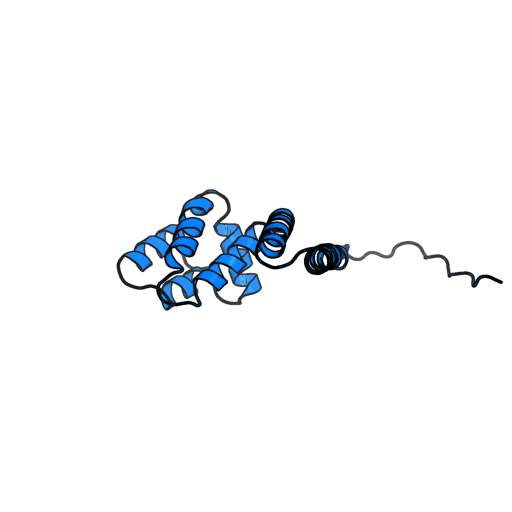1
ATOM 610 C C . VAL A 1 79 ? -4.821 5.790 -3.883 1.00 94.69 79 VAL A C 1
ATOM 612 O O . VAL A 1 79 ? -5.814 5.554 -4.553 1.00 94.69 79 VAL A O 1
ATOM 615 N N . SER A 1 80 ? -3.597 5.545 -4.361 1.00 96.50 80 SER A N 1
ATOM 616 C CA . SER A 1 80 ? -3.397 5.089 -5.751 1.00 96.50 80 SER A CA 1
ATOM 617 C C . SER A 1 80 ? -3.791 3.634 -5.995 1.00 96.50 80 SER A C 1
ATOM 619 O O . SER A 1 80 ? -3.961 3.251 -7.149 1.00 96.50 80 SER A O 1
ATOM 621 N N . ARG A 1 81 ? -3.902 2.814 -4.943 1.00 96.88 81 ARG A N 1
ATOM 622 C CA . ARG A 1 81 ? -4.246 1.388 -5.050 1.00 96.88 81 ARG A CA 1
ATOM 623 C C . ARG A 1 81 ? -5.648 1.057 -4.547 1.00 96.88 81 ARG A C 1
ATOM 625 O O . ARG A 1 81 ? -6.067 -0.083 -4.729 1.00 96.88 81 ARG A O 1
ATOM 632 N N . SER A 1 82 ? -6.373 2.021 -3.965 1.00 95.44 82 SER A N 1
ATOM 633 C CA . SER A 1 82 ? -7.671 1.797 -3.305 1.00 95.44 82 SER A CA 1
ATOM 634 C C . SER A 1 82 ? -8.683 1.054 -4.168 1.00 95.44 82 SER A C 1
ATOM 636 O O . SER A 1 82 ? -9.388 0.188 -3.666 1.00 95.44 82 SER A O 1
ATOM 638 N N . GLU A 1 83 ? -8.724 1.367 -5.461 1.00 93.69 83 GLU A N 1
ATOM 639 C CA . GLU A 1 83 ? -9.687 0.809 -6.418 1.00 93.69 83 GLU A CA 1
ATOM 640 C C . GLU A 1 83 ? -9.053 -0.185 -7.403 1.00 93.69 83 GLU A C 1
ATOM 642 O O . GLU A 1 83 ? -9.714 -0.638 -8.331 1.00 93.69 83 GLU A O 1
ATOM 647 N N . ILE A 1 84 ? -7.767 -0.512 -7.227 1.00 95.44 84 ILE A N 1
ATOM 648 C CA . ILE A 1 84 ? -7.027 -1.378 -8.153 1.00 95.44 84 ILE A CA 1
ATOM 649 C C . ILE A 1 84 ? -6.860 -2.774 -7.556 1.00 95.44 84 ILE A C 1
ATOM 651 O O . ILE A 1 84 ? -7.366 -3.742 -8.108 1.00 95.44 84 ILE A O 1
ATOM 655 N N . ASP A 1 85 ? -6.137 -2.881 -6.443 1.00 96.38 85 ASP A N 1
ATOM 656 C CA . ASP A 1 85 ? -5.737 -4.165 -5.849 1.00 96.38 85 ASP A CA 1
ATOM 657 C C . ASP A 1 85 ? -5.520 -4.071 -4.329 1.00 96.38 85 ASP A C 1
ATOM 659 O O . ASP A 1 85 ? -4.815 -4.889 -3.738 1.00 96.38 85 ASP A O 1
ATOM 663 N N . LEU A 1 86 ? -6.114 -3.075 -3.657 1.00 96.25 86 LEU A N 1
ATOM 664 C CA . LEU A 1 86 ? -5.914 -2.889 -2.217 1.00 96.25 86 LEU A CA 1
ATOM 665 C C . LEU A 1 86 ? -6.357 -4.112 -1.397 1.00 96.25 86 LEU A C 1
ATOM 667 O O . LEU A 1 86 ? -5.738 -4.405 -0.379 1.00 96.25 86 LEU A O 1
ATOM 671 N N . LEU A 1 87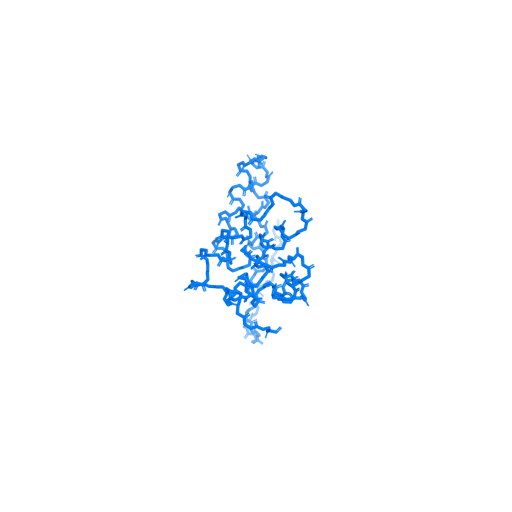 ? -7.376 -4.856 -1.837 1.00 95.81 87 LEU A N 1
ATOM 672 C CA . LEU A 1 87 ? -7.799 -6.098 -1.175 1.00 95.81 87 LEU A CA 1
ATOM 673 C C . LEU A 1 87 ? -6.721 -7.189 -1.248 1.00 95.81 87 LEU A C 1
ATOM 675 O O . LEU A 1 87 ? -6.417 -7.810 -0.229 1.00 95.81 87 LEU A O 1
ATOM 679 N N . ASP A 1 88 ? -6.081 -7.356 -2.405 1.00 97.06 88 ASP A N 1
ATOM 680 C CA . ASP A 1 88 ? -4.981 -8.309 -2.573 1.00 97.06 88 ASP A CA 1
ATOM 681 C C . ASP A 1 88 ? -3.756 -7.876 -1.761 1.00 97.06 88 ASP A C 1
ATOM 683 O O . ASP A 1 88 ? -3.129 -8.691 -1.081 1.00 97.06 88 ASP A O 1
ATOM 687 N N . ILE A 1 89 ? -3.452 -6.571 -1.749 1.00 97.25 89 ILE A N 1
ATOM 688 C CA . ILE A 1 89 ? -2.380 -5.997 -0.923 1.00 97.25 89 ILE A CA 1
ATOM 689 C C . ILE A 1 89 ? -2.625 -6.298 0.556 1.00 97.25 89 ILE A C 1
ATOM 691 O O . ILE A 1 89 ? -1.689 -6.642 1.273 1.00 97.25 89 ILE A O 1
ATOM 695 N N . ARG A 1 90 ? -3.868 -6.185 1.034 1.00 95.69 90 ARG A N 1
ATOM 696 C CA . ARG A 1 90 ? -4.225 -6.467 2.432 1.00 95.69 90 ARG A CA 1
ATOM 697 C C . ARG A 1 90 ? -4.087 -7.942 2.780 1.00 95.69 90 ARG A C 1
ATOM 699 O O . ARG A 1 90 ? -3.535 -8.255 3.838 1.00 95.69 90 ARG A O 1
ATOM 706 N N . ALA A 1 91 ? -4.552 -8.830 1.903 1.00 96.12 91 ALA A N 1
ATOM 707 C CA . ALA A 1 91 ? -4.404 -10.271 2.081 1.00 96.12 91 ALA A CA 1
ATOM 708 C C . ALA A 1 91 ? -2.921 -10.652 2.186 1.00 96.12 91 ALA A C 1
ATOM 710 O O . ALA A 1 91 ? -2.508 -11.345 3.118 1.00 96.12 91 ALA A O 1
ATOM 711 N N . GLU A 1 92 ? -2.104 -10.106 1.289 1.00 96.94 92 GLU A N 1
ATOM 712 C CA . GLU A 1 92 ? -0.670 -10.351 1.255 1.00 96.94 92 GLU A CA 1
ATOM 713 C C . GLU A 1 92 ? 0.062 -9.715 2.446 1.00 96.94 92 GLU A C 1
ATOM 715 O O . GLU A 1 92 ? 0.925 -10.346 3.052 1.00 96.94 92 GLU A O 1
ATOM 720 N N . TYR A 1 93 ? -0.344 -8.518 2.876 1.00 95.88 93 TYR A N 1
ATOM 721 C CA . TYR A 1 93 ? 0.156 -7.880 4.097 1.00 95.88 93 TYR A CA 1
ATOM 722 C C . TYR A 1 93 ? -0.090 -8.760 5.326 1.00 95.88 93 TYR A C 1
ATOM 724 O O . TYR A 1 93 ? 0.833 -9.022 6.100 1.00 95.88 93 TYR A O 1
ATOM 732 N N . LYS A 1 94 ? -1.316 -9.273 5.484 1.00 95.56 94 LYS A N 1
ATOM 733 C CA . LYS A 1 94 ? -1.671 -10.169 6.591 1.00 95.56 94 LYS A CA 1
ATOM 734 C C . LYS A 1 94 ? -0.874 -11.472 6.526 1.00 95.56 94 LYS A C 1
ATOM 736 O O . LYS A 1 94 ? -0.365 -11.916 7.554 1.00 95.56 94 LYS A O 1
ATOM 741 N N . ARG A 1 95 ? -0.702 -12.043 5.329 1.00 96.00 95 ARG A N 1
ATOM 742 C CA . ARG A 1 95 ? 0.111 -13.247 5.095 1.00 96.00 95 ARG A CA 1
ATOM 743 C C . ARG A 1 95 ? 1.583 -13.038 5.470 1.00 96.00 95 ARG A C 1
ATOM 745 O O . ARG A 1 95 ? 2.189 -13.930 6.052 1.00 96.00 95 ARG A O 1
ATOM 752 N N . MET A 1 96 ? 2.154 -11.879 5.141 1.00 94.88 96 MET A N 1
ATOM 753 C CA . MET A 1 96 ? 3.575 -11.576 5.349 1.00 94.88 96 MET A CA 1
ATOM 754 C C . MET A 1 96 ? 3.914 -11.143 6.781 1.00 94.88 96 MET A C 1
ATOM 756 O O . MET A 1 96 ? 5.002 -11.456 7.260 1.00 94.88 96 MET A O 1
ATOM 760 N N . PHE A 1 97 ? 3.021 -10.413 7.459 1.00 93.19 97 PHE A N 1
ATOM 761 C CA . PHE A 1 97 ? 3.328 -9.756 8.741 1.00 93.19 97 PHE A CA 1
ATOM 762 C C . PHE A 1 97 ? 2.482 -10.249 9.923 1.00 93.19 97 PHE A C 1
ATOM 764 O O . PHE A 1 97 ? 2.709 -9.831 11.058 1.00 93.19 97 PHE A O 1
ATOM 771 N N . GLY A 1 98 ? 1.503 -11.128 9.687 1.00 92.69 98 GLY A N 1
ATOM 772 C CA . GLY A 1 98 ? 0.673 -11.740 10.732 1.00 92.69 98 GLY A CA 1
ATOM 773 C C . GLY A 1 98 ? -0.346 -10.801 11.391 1.00 92.69 98 GLY A C 1
ATOM 774 O O . GLY A 1 98 ? -1.101 -11.233 12.259 1.00 92.69 98 GLY A O 1
ATOM 775 N N . LYS A 1 99 ? -0.399 -9.528 10.984 1.00 91.38 99 LYS A N 1
ATOM 776 C CA . LYS A 1 99 ? -1.384 -8.526 11.416 1.00 91.38 99 LYS A CA 1
ATOM 777 C C . LYS A 1 99 ? -2.030 -7.897 10.192 1.00 91.38 99 LYS A C 1
ATOM 779 O O . LYS A 1 99 ? -1.381 -7.756 9.158 1.00 91.38 99 LYS A O 1
ATOM 784 N N . SER A 1 100 ? -3.306 -7.531 10.289 1.00 95.06 100 SER A N 1
ATOM 785 C CA . SER A 1 100 ? -3.984 -6.853 9.184 1.00 95.06 100 SER A CA 1
ATOM 786 C C . SER A 1 100 ? -3.455 -5.428 9.021 1.00 95.06 100 SER A C 1
ATOM 788 O O . SER A 1 100 ? -3.099 -4.762 9.996 1.00 95.06 100 SER A O 1
ATOM 790 N N . LEU A 1 101 ? -3.460 -4.935 7.780 1.00 94.25 101 LEU A N 1
ATOM 791 C CA . LEU A 1 101 ? -3.128 -3.541 7.486 1.00 94.25 101 LEU A CA 1
ATOM 792 C C . LEU A 1 101 ? -4.022 -2.576 8.286 1.00 94.25 101 LEU A C 1
ATOM 794 O O . LEU A 1 101 ? -3.547 -1.558 8.776 1.00 94.25 101 LEU A O 1
ATOM 798 N N . TYR A 1 102 ? -5.296 -2.930 8.475 1.00 94.94 102 TYR A N 1
ATOM 799 C CA . TYR A 1 102 ? -6.253 -2.157 9.267 1.00 94.94 102 TYR A CA 1
ATOM 800 C C . TYR A 1 102 ? -5.824 -2.007 10.734 1.00 94.94 102 TYR A C 1
ATOM 802 O O . TYR A 1 102 ? -5.822 -0.897 11.273 1.00 94.94 102 TYR A O 1
ATOM 810 N N . HIS A 1 103 ? -5.443 -3.115 11.384 1.00 93.31 103 HIS A N 1
ATOM 811 C CA . HIS A 1 103 ? -4.945 -3.104 12.763 1.00 93.31 103 HIS A CA 1
ATOM 812 C C . HIS A 1 103 ? -3.734 -2.177 12.887 1.00 93.31 103 HIS A C 1
ATOM 814 O O . HIS A 1 103 ? -3.629 -1.358 13.797 1.00 93.31 103 HIS A O 1
ATOM 820 N N . ASP A 1 104 ? -2.840 -2.281 11.917 1.00 90.88 104 ASP A N 1
ATOM 821 C CA . ASP A 1 104 ? -1.615 -1.516 11.871 1.00 90.88 104 ASP A CA 1
ATOM 822 C C . ASP A 1 104 ? -1.868 -0.011 11.620 1.00 90.88 104 ASP A C 1
ATOM 824 O O . ASP A 1 104 ? -1.301 0.844 12.302 1.00 90.88 104 ASP A O 1
ATOM 828 N N . ILE A 1 105 ? -2.784 0.371 10.731 1.00 91.06 105 ILE A N 1
ATOM 829 C CA . ILE A 1 105 ? -3.183 1.784 10.577 1.00 91.06 105 ILE A CA 1
ATOM 830 C C . ILE A 1 105 ? -3.802 2.320 11.877 1.00 91.06 105 ILE A C 1
ATOM 832 O O . ILE A 1 105 ? -3.526 3.455 12.271 1.00 91.06 105 ILE A O 1
ATOM 836 N N . THR A 1 106 ? -4.596 1.497 12.566 1.00 91.00 106 THR A N 1
ATOM 837 C CA . THR A 1 106 ? -5.242 1.865 13.835 1.00 91.00 106 THR A CA 1
ATOM 838 C C . THR A 1 106 ? -4.218 2.127 14.945 1.00 91.00 106 THR A C 1
ATOM 840 O O . THR A 1 106 ? -4.406 3.038 15.746 1.00 91.00 106 THR A O 1
ATOM 843 N N . GLY A 1 107 ? -3.125 1.361 14.991 1.00 88.75 107 GLY A N 1
ATOM 844 C CA . GLY A 1 107 ? -2.081 1.517 16.007 1.00 88.75 107 GLY A CA 1
ATOM 845 C C . GLY A 1 107 ? -1.135 2.702 15.782 1.00 88.75 107 GLY A C 1
ATOM 846 O O . GLY A 1 107 ? -0.693 3.308 16.755 1.00 88.75 107 GLY A O 1
ATOM 847 N N . ASP A 1 108 ? -0.842 3.049 14.523 1.00 84.94 108 ASP A N 1
ATOM 848 C CA . ASP A 1 108 ? 0.252 3.987 14.196 1.00 84.94 108 ASP A CA 1
ATOM 849 C C . ASP A 1 108 ? -0.211 5.375 13.739 1.00 84.94 108 ASP A C 1
ATOM 851 O O . ASP A 1 108 ? 0.605 6.281 13.578 1.00 84.94 108 ASP A O 1
ATOM 855 N N . THR A 1 109 ? -1.510 5.569 13.516 1.00 86.94 109 THR A N 1
ATOM 856 C CA . THR A 1 109 ? -2.073 6.868 13.117 1.00 86.94 109 THR A CA 1
ATOM 857 C C . THR A 1 109 ? -3.137 7.313 14.110 1.00 86.94 109 THR A C 1
ATOM 859 O O . THR A 1 109 ? -3.649 6.500 14.871 1.00 86.94 109 THR A O 1
ATOM 862 N N . SER A 1 110 ? -3.483 8.601 14.136 1.00 88.25 110 SER A N 1
ATOM 863 C CA . SER A 1 110 ? -4.520 9.133 15.029 1.00 88.25 110 SER A CA 1
ATOM 864 C C . SER A 1 110 ? -5.330 10.252 14.364 1.00 88.25 110 SER A C 1
ATOM 866 O O . SER A 1 110 ? -5.032 10.690 13.249 1.00 88.25 110 SER A O 1
ATOM 868 N N . GLY A 1 111 ? -6.399 10.694 15.034 1.00 90.94 111 GLY A N 1
ATOM 869 C CA . GLY A 1 111 ? -7.238 11.802 14.574 1.00 90.94 111 GLY A CA 1
ATOM 870 C C . GLY A 1 111 ? -7.964 11.521 13.255 1.00 90.94 111 GLY A C 1
ATOM 871 O O . GLY A 1 111 ? -8.273 10.379 12.916 1.00 90.94 111 GLY A O 1
ATOM 872 N N . ASP A 1 112 ? -8.263 12.577 12.499 1.00 92.06 112 ASP A N 1
ATOM 873 C CA . ASP A 1 112 ? -9.008 12.452 11.239 1.00 92.06 112 ASP A CA 1
ATOM 874 C C . ASP A 1 112 ? -8.198 11.772 10.134 1.00 92.06 112 ASP A C 1
ATOM 876 O O . ASP A 1 112 ? -8.770 11.107 9.270 1.00 92.06 112 ASP A O 1
ATOM 880 N N . PHE A 1 113 ? -6.868 11.852 10.213 1.00 89.38 113 PHE A N 1
ATOM 881 C CA . PHE A 1 113 ? -5.979 11.129 9.314 1.00 89.38 113 PHE A CA 1
ATOM 882 C C . PHE A 1 113 ? -6.205 9.615 9.401 1.00 89.38 113 PHE A C 1
ATOM 884 O O . PHE A 1 113 ? -6.452 8.973 8.379 1.00 89.38 113 PHE A O 1
ATOM 891 N N . GLN A 1 114 ? -6.235 9.063 10.620 1.00 91.25 114 GLN A N 1
ATOM 892 C CA . GLN A 1 114 ? -6.566 7.654 10.845 1.00 91.25 114 GLN A CA 1
ATOM 893 C C . GLN A 1 114 ? -7.942 7.310 10.269 1.00 91.25 114 GLN A C 1
ATOM 895 O O . GLN A 1 114 ? -8.074 6.352 9.511 1.00 91.25 114 GLN A O 1
ATOM 900 N N . LYS A 1 115 ? -8.974 8.103 10.589 1.00 93.62 115 LYS A N 1
ATOM 901 C CA . LYS A 1 115 ? -10.353 7.827 10.147 1.00 93.62 115 LYS A CA 1
ATOM 902 C C . LYS A 1 115 ? -10.461 7.732 8.625 1.00 93.62 115 LYS A C 1
ATOM 904 O O . LYS A 1 115 ? -11.165 6.862 8.116 1.00 93.62 115 LYS A O 1
ATOM 909 N N . ILE A 1 116 ? -9.779 8.620 7.899 1.00 93.25 116 ILE A N 1
ATOM 910 C CA . ILE A 1 116 ? -9.766 8.613 6.432 1.00 93.25 116 ILE A CA 1
ATOM 911 C C . ILE A 1 116 ? -9.039 7.370 5.914 1.00 93.25 116 ILE A C 1
ATOM 913 O O . ILE A 1 116 ? -9.573 6.671 5.055 1.00 93.25 116 ILE A O 1
ATOM 917 N N . LEU A 1 117 ? -7.860 7.053 6.456 1.00 93.19 117 LEU A N 1
ATOM 918 C CA . LEU A 1 117 ? -7.099 5.879 6.031 1.00 93.19 117 LEU A CA 1
ATOM 919 C C . LEU A 1 117 ? -7.841 4.567 6.289 1.00 93.19 117 LEU A C 1
ATOM 921 O O . LEU A 1 117 ? -7.813 3.692 5.430 1.00 93.19 117 LEU A O 1
ATOM 925 N N . LEU A 1 118 ? -8.532 4.434 7.423 1.00 93.75 118 LEU A N 1
ATOM 926 C CA . LEU A 1 118 ? -9.340 3.250 7.726 1.00 93.75 118 LEU A CA 1
ATOM 927 C C . LEU A 1 118 ? -10.532 3.121 6.769 1.00 93.75 118 LEU A C 1
ATOM 929 O O . LEU A 1 118 ? -10.813 2.023 6.301 1.00 93.75 118 LEU A O 1
ATOM 933 N N . LYS A 1 119 ? -11.182 4.232 6.392 1.00 95.00 119 LYS A N 1
ATOM 934 C CA . LYS A 1 119 ? -12.234 4.213 5.360 1.00 95.00 119 LYS A CA 1
ATOM 935 C C . LYS A 1 119 ? -11.715 3.737 4.004 1.00 95.00 119 LYS A C 1
ATOM 937 O O . LYS A 1 119 ? -12.408 2.973 3.343 1.00 95.00 119 LYS A O 1
ATOM 942 N N . ILE A 1 120 ? -10.515 4.166 3.607 1.00 94.81 120 ILE A N 1
ATOM 943 C CA . ILE A 1 120 ? -9.875 3.713 2.362 1.00 94.81 120 ILE A CA 1
ATOM 944 C C . ILE A 1 120 ? -9.447 2.244 2.477 1.00 94.81 120 ILE A C 1
ATOM 946 O O . ILE A 1 120 ? -9.630 1.477 1.539 1.00 94.81 120 ILE A O 1
ATOM 950 N N . CYS A 1 121 ? -8.895 1.841 3.627 1.00 93.06 121 CYS A N 1
ATOM 951 C CA . CYS A 1 121 ? -8.460 0.468 3.881 1.00 93.06 121 CYS A CA 1
ATOM 952 C C . CYS A 1 121 ? -9.617 -0.536 3.795 1.00 93.06 121 CYS A C 1
ATOM 954 O O . CYS A 1 121 ? -9.390 -1.680 3.412 1.00 93.06 121 CYS A O 1
ATOM 956 N N . GLY A 1 122 ? -10.835 -0.118 4.147 1.00 88.50 122 GLY A N 1
ATOM 957 C CA . GLY A 1 122 ? -12.004 -0.987 4.276 1.00 88.50 122 GLY A CA 1
ATOM 958 C C . GLY A 1 122 ? -12.197 -1.498 5.709 1.00 88.50 122 GLY A C 1
ATOM 959 O O . GLY A 1 122 ? -11.559 -1.012 6.635 1.00 88.50 122 GLY A O 1
ATOM 960 N N . GLY A 1 123 ? -13.113 -2.454 5.914 1.00 82.88 123 GLY A N 1
ATOM 961 C CA . GLY A 1 123 ? -13.365 -3.069 7.234 1.00 82.88 123 GLY A CA 1
ATOM 962 C C . GLY A 1 123 ? -12.204 -3.947 7.721 1.00 82.88 123 GLY A C 1
ATOM 963 O O . GLY A 1 123 ? -11.270 -4.168 6.974 1.00 82.88 123 GLY A O 1
ATOM 964 N N . SER A 1 124 ? -12.229 -4.472 8.945 1.00 72.19 124 SER A N 1
ATOM 965 C CA . SER A 1 124 ? -11.165 -5.364 9.447 1.00 72.19 124 SER A CA 1
ATOM 966 C C . SER A 1 124 ? -11.216 -6.767 8.817 1.00 72.19 124 SER A C 1
ATOM 968 O O . SER A 1 124 ? -12.306 -7.331 8.731 1.00 72.19 124 SER A O 1
ATOM 970 N N . ASP A 1 125 ? -10.052 -7.342 8.478 1.00 66.19 125 ASP A N 1
ATOM 971 C CA . ASP A 1 125 ? -9.889 -8.742 8.017 1.00 66.19 125 ASP A CA 1
ATOM 972 C C . ASP A 1 125 ? -9.358 -9.679 9.097 1.00 66.19 125 ASP A C 1
ATOM 974 O O . ASP A 1 125 ? -8.369 -9.309 9.782 1.00 66.19 125 ASP A O 1
#

pLDDT: mean 77.03, std 20.73, range [30.97, 97.25]